Protein AF-A0AAE4FP72-F1 (afdb_monomer_lite)

Organism: Clostridium sporogenes (NCBI:txid1509)

pLDDT: mean 91.18, std 8.11, range [54.44, 98.19]

InterPro domains:
  IPR010178 Lipoprotein intramolecular transacylase Lit [PF07314] (13-96)

Structure (mmCIF, N/CA/C/O backbone):
data_AF-A0AAE4FP72-F1
#
_entry.id   AF-A0AAE4FP72-F1
#
loop_
_atom_site.group_PDB
_atom_site.id
_atom_site.type_symbol
_atom_site.label_atom_id
_atom_site.label_alt_id
_atom_site.label_comp_id
_atom_site.label_asym_id
_atom_site.label_entity_id
_atom_site.label_seq_id
_atom_site.pdbx_PDB_ins_code
_atom_site.Cartn_x
_atom_site.Cartn_y
_atom_site.Cartn_z
_atom_site.occupancy
_atom_site.B_iso_or_equiv
_atom_site.auth_seq_id
_atom_site.auth_comp_id
_atom_site.auth_asym_id
_atom_site.auth_atom_id
_atom_site.pdbx_PDB_model_num
ATOM 1 N N . MET A 1 1 ? -26.843 11.222 38.362 1.00 54.44 1 MET A N 1
ATOM 2 C CA . MET A 1 1 ? -26.658 11.979 37.100 1.00 54.44 1 MET A CA 1
ATOM 3 C C . MET A 1 1 ? -25.213 11.932 36.592 1.00 54.44 1 MET A C 1
ATOM 5 O O . MET A 1 1 ? -25.019 11.586 35.440 1.00 54.44 1 MET A O 1
ATOM 9 N N . ILE A 1 2 ? -24.204 12.176 37.439 1.00 55.84 2 ILE A N 1
ATOM 10 C CA . ILE A 1 2 ? -22.773 12.211 37.052 1.00 55.84 2 ILE A CA 1
ATOM 11 C C . ILE A 1 2 ? -22.247 10.871 36.486 1.00 55.84 2 ILE A C 1
ATOM 13 O O . ILE A 1 2 ? -21.525 10.868 35.495 1.00 55.84 2 ILE A O 1
ATOM 17 N N . LEU A 1 3 ? -22.652 9.730 37.058 1.00 60.34 3 LEU A N 1
ATOM 18 C CA . LEU A 1 3 ? -22.246 8.391 36.589 1.00 60.34 3 LEU A CA 1
ATOM 19 C C . LEU A 1 3 ? -22.720 8.076 35.158 1.00 60.34 3 LEU A C 1
ATOM 21 O O . LEU A 1 3 ? -21.946 7.562 34.359 1.00 60.34 3 LEU A O 1
ATOM 25 N N . LYS A 1 4 ? -23.946 8.486 34.806 1.00 62.75 4 LYS A N 1
ATOM 26 C CA . LYS A 1 4 ? -24.543 8.265 33.478 1.00 62.75 4 LYS A CA 1
ATOM 27 C C . LYS A 1 4 ? -23.802 9.022 32.366 1.00 62.75 4 LYS A C 1
ATOM 29 O O . LYS A 1 4 ? -23.675 8.523 31.255 1.00 62.75 4 LYS A O 1
ATOM 34 N N . A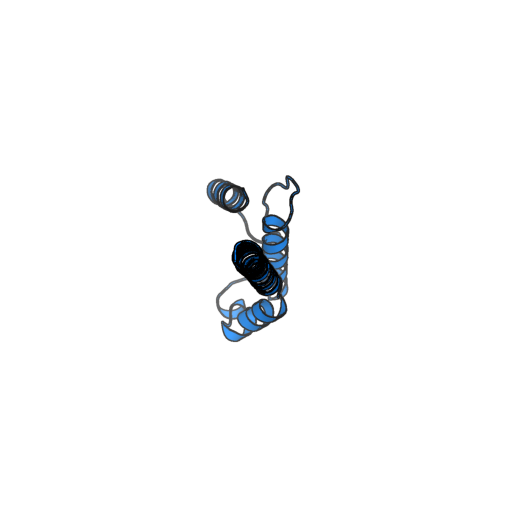SN A 1 5 ? -23.255 10.200 32.679 1.00 69.56 5 ASN A N 1
ATOM 35 C CA . ASN A 1 5 ? -22.430 10.959 31.734 1.00 69.56 5 ASN A CA 1
ATOM 36 C C . ASN A 1 5 ? -21.054 10.314 31.514 1.00 69.56 5 ASN A C 1
ATOM 38 O O . ASN A 1 5 ? -20.497 10.439 30.429 1.00 69.56 5 ASN A O 1
ATOM 42 N N . LYS A 1 6 ? -20.503 9.622 32.519 1.00 79.00 6 LYS A N 1
ATOM 43 C CA . LYS A 1 6 ? -19.220 8.919 32.393 1.00 79.00 6 LYS A C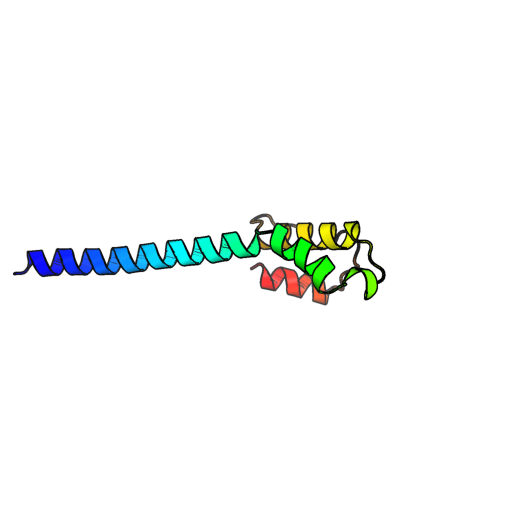A 1
ATOM 44 C C . LYS A 1 6 ? -19.341 7.693 31.487 1.00 79.00 6 LYS A C 1
ATOM 46 O O . LYS A 1 6 ? -18.486 7.506 30.631 1.00 79.00 6 LYS A O 1
ATOM 51 N N . GLU A 1 7 ? -20.399 6.902 31.654 1.00 85.69 7 GLU A N 1
ATOM 52 C CA . GLU A 1 7 ? -20.693 5.745 30.793 1.00 85.69 7 GLU A CA 1
ATOM 53 C C . GLU A 1 7 ? -20.885 6.178 29.334 1.00 85.69 7 GLU A C 1
ATOM 55 O O . GLU A 1 7 ? -20.212 5.662 28.449 1.00 85.69 7 GLU A O 1
ATOM 60 N N . PHE A 1 8 ? -21.660 7.241 29.099 1.00 90.50 8 PHE A N 1
ATOM 61 C CA . PHE A 1 8 ? -21.865 7.796 27.758 1.00 90.50 8 PHE A CA 1
ATOM 62 C C . PHE A 1 8 ? -20.564 8.252 27.065 1.00 90.50 8 PHE A C 1
ATOM 64 O O . PHE A 1 8 ? -20.373 8.015 25.873 1.00 90.50 8 PHE A O 1
ATOM 71 N N . LEU A 1 9 ? -19.642 8.890 27.796 1.00 92.88 9 LEU A N 1
ATOM 72 C CA . LEU A 1 9 ? -18.342 9.290 27.239 1.00 92.88 9 LEU A CA 1
ATOM 73 C C . LEU A 1 9 ? -17.452 8.083 26.909 1.00 92.88 9 LEU A C 1
ATOM 75 O O . LEU A 1 9 ? -16.728 8.116 25.912 1.00 92.88 9 LEU A O 1
ATOM 79 N N . ILE A 1 10 ? -17.510 7.026 27.723 1.00 94.62 10 ILE A N 1
ATOM 80 C CA . ILE A 1 10 ? -16.795 5.770 27.463 1.00 94.62 10 ILE A CA 1
ATOM 81 C C . ILE A 1 10 ? -17.346 5.106 26.197 1.00 94.62 10 ILE A C 1
ATOM 83 O O . ILE A 1 10 ? -16.553 4.687 25.356 1.00 94.62 10 ILE A O 1
ATOM 87 N N . ASP A 1 11 ? -18.667 5.080 26.015 1.00 94.94 11 ASP A N 1
ATOM 88 C CA . ASP A 1 11 ? -19.307 4.499 24.828 1.00 94.94 11 ASP A CA 1
ATOM 89 C C . ASP A 1 11 ? -18.918 5.237 23.538 1.00 94.94 11 ASP A C 1
ATOM 91 O O . ASP A 1 11 ? -18.620 4.604 22.519 1.00 94.94 11 ASP A O 1
ATOM 95 N N . ILE A 1 12 ? -18.855 6.575 23.573 1.00 96.19 12 ILE A N 1
ATOM 96 C CA . ILE A 1 12 ? -18.378 7.385 22.438 1.00 96.19 12 ILE A CA 1
ATOM 97 C C . ILE A 1 12 ? -16.919 7.054 22.121 1.00 96.19 12 ILE A C 1
ATOM 99 O O . ILE A 1 12 ? -16.577 6.805 20.963 1.00 96.19 12 ILE A O 1
ATOM 103 N N . LEU A 1 13 ? -16.057 7.032 23.139 1.00 96.44 13 LEU A N 1
ATOM 104 C CA . LEU A 1 13 ? -14.637 6.745 22.963 1.00 96.44 13 LEU A CA 1
ATOM 105 C C . LEU A 1 13 ? -14.421 5.332 22.401 1.00 96.44 13 LEU A C 1
ATOM 107 O O . LEU A 1 13 ? -13.652 5.156 21.455 1.00 96.44 13 LEU A O 1
ATOM 111 N N . LEU A 1 14 ? -15.153 4.344 22.920 1.00 96.88 14 LEU A N 1
ATOM 112 C CA . LEU A 1 14 ? -15.134 2.971 22.425 1.00 96.88 14 LEU A CA 1
ATOM 113 C C . LEU A 1 14 ? -15.593 2.896 20.964 1.00 96.88 14 LEU A C 1
ATOM 115 O O . LEU A 1 14 ? -14.936 2.245 20.153 1.00 96.88 14 LEU A O 1
ATOM 119 N N . SER A 1 15 ? -16.670 3.598 20.611 1.00 97.31 15 SER A N 1
ATOM 120 C CA . SER A 1 15 ? -17.198 3.639 19.242 1.00 97.31 15 SER A CA 1
ATOM 121 C C . SER A 1 15 ? -16.191 4.235 18.257 1.00 97.31 15 SER A C 1
ATOM 123 O O . SER A 1 15 ? -15.995 3.695 17.165 1.00 97.31 15 SER A O 1
ATOM 125 N N . ILE A 1 16 ? -15.500 5.312 18.647 1.00 97.75 16 ILE A N 1
ATOM 126 C CA . ILE A 1 16 ? -14.443 5.932 17.835 1.00 97.75 16 ILE A CA 1
ATOM 127 C C . ILE A 1 16 ? -13.280 4.955 17.639 1.00 97.75 16 ILE A C 1
ATOM 129 O O . ILE A 1 16 ? -12.833 4.760 16.506 1.00 97.75 16 ILE A O 1
ATOM 133 N N . ILE A 1 17 ? -12.804 4.311 18.708 1.00 97.94 17 ILE A N 1
ATOM 134 C CA . ILE A 1 17 ? -11.712 3.328 18.629 1.00 97.94 17 ILE A CA 1
ATOM 135 C C . ILE A 1 17 ? -12.103 2.176 17.703 1.00 97.94 17 ILE A C 1
ATOM 137 O O . ILE A 1 17 ? -11.352 1.830 16.793 1.00 97.94 17 ILE A O 1
ATOM 141 N N . LEU A 1 18 ? -13.296 1.617 17.895 1.00 97.94 18 LEU A N 1
ATOM 142 C CA . LEU A 1 18 ? -13.762 0.466 17.136 1.00 97.94 18 LEU A CA 1
ATOM 143 C C . LEU A 1 18 ? -13.939 0.801 15.648 1.00 97.94 18 LEU A C 1
ATOM 145 O O . LEU A 1 18 ? -13.526 0.024 14.788 1.00 97.94 18 LEU A O 1
ATOM 149 N N . THR A 1 19 ? -14.464 1.988 15.337 1.00 98.06 19 THR A N 1
ATOM 150 C CA . THR A 1 19 ? -14.588 2.475 13.954 1.00 98.06 19 THR A CA 1
ATOM 151 C C . THR A 1 19 ? -13.221 2.589 13.284 1.00 98.06 19 THR A C 1
ATOM 153 O O . THR A 1 19 ? -13.042 2.115 12.163 1.00 98.06 19 THR A O 1
ATOM 156 N N . ASN A 1 20 ? -12.230 3.155 13.979 1.00 97.88 20 ASN A N 1
ATOM 157 C CA . ASN A 1 20 ? -10.868 3.256 13.455 1.00 97.88 20 ASN A CA 1
ATOM 158 C C . ASN A 1 20 ? -10.233 1.875 13.243 1.00 97.88 20 ASN A C 1
ATOM 160 O O . ASN A 1 20 ? -9.576 1.659 12.226 1.00 97.88 20 ASN A O 1
ATOM 164 N N . ILE A 1 21 ? -10.466 0.920 14.149 1.00 98.19 21 ILE A N 1
ATOM 165 C CA . ILE A 1 21 ? -10.004 -0.464 13.981 1.00 98.19 21 ILE A CA 1
ATOM 166 C C . ILE A 1 21 ? -10.598 -1.072 12.711 1.00 98.19 21 ILE A C 1
ATOM 168 O O . ILE A 1 21 ? -9.849 -1.579 11.876 1.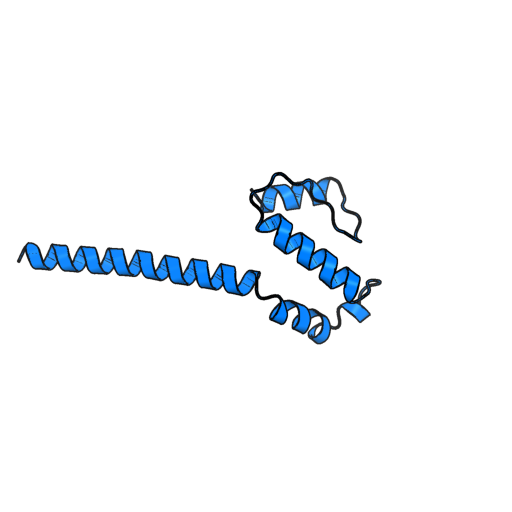00 98.19 21 ILE A O 1
ATOM 172 N N . PHE A 1 22 ? -11.918 -0.991 12.526 1.00 97.94 22 PHE A N 1
ATOM 173 C CA . PHE A 1 22 ? -12.566 -1.527 11.328 1.00 97.94 22 PHE A CA 1
ATOM 174 C C . PHE A 1 22 ? -12.077 -0.848 10.049 1.00 97.94 22 PHE A C 1
ATOM 176 O O . PHE A 1 22 ? -11.853 -1.529 9.049 1.00 97.94 22 PHE A O 1
ATOM 183 N N . LEU A 1 23 ? -11.845 0.464 10.087 1.00 97.56 23 LEU A N 1
ATOM 184 C CA . LEU A 1 23 ? -11.307 1.212 8.955 1.00 97.56 23 LEU A CA 1
ATOM 185 C C . LEU A 1 23 ? -9.891 0.740 8.591 1.00 97.56 23 LEU A C 1
ATOM 187 O O . LEU A 1 23 ? -9.635 0.397 7.438 1.00 97.56 23 LEU A O 1
ATOM 191 N N . ILE A 1 24 ? -8.991 0.634 9.574 1.00 95.94 24 ILE A N 1
ATOM 192 C CA . ILE A 1 24 ? -7.620 0.141 9.368 1.00 95.94 24 ILE A CA 1
ATOM 193 C C . ILE A 1 24 ? -7.634 -1.298 8.841 1.00 95.94 24 ILE A C 1
ATOM 195 O O . ILE A 1 24 ? -6.895 -1.619 7.908 1.00 95.94 24 ILE A O 1
ATOM 199 N N . VAL A 1 25 ? -8.470 -2.168 9.415 1.00 95.88 25 VAL A N 1
ATOM 200 C CA . VAL A 1 25 ? -8.604 -3.565 8.977 1.00 95.88 25 VAL A CA 1
ATOM 201 C C . VAL A 1 25 ? -9.121 -3.635 7.544 1.00 95.88 25 VAL A C 1
ATOM 203 O O . VAL A 1 25 ? -8.543 -4.363 6.742 1.00 95.88 25 VAL A O 1
ATOM 206 N N . SER A 1 26 ? -10.147 -2.858 7.195 1.00 95.88 26 SER A N 1
ATOM 207 C CA . SER A 1 26 ? -10.715 -2.820 5.844 1.00 95.88 26 SER A CA 1
ATOM 208 C C . SER A 1 26 ? -9.689 -2.371 4.800 1.00 95.88 26 SER A C 1
ATOM 210 O O . SER A 1 26 ? -9.516 -3.030 3.772 1.00 95.88 26 SER A O 1
ATOM 212 N N . ILE A 1 27 ? -8.933 -1.306 5.092 1.00 91.94 27 ILE A N 1
ATOM 213 C CA . ILE A 1 27 ? -7.870 -0.808 4.206 1.00 91.94 27 ILE A CA 1
ATOM 214 C C . ILE A 1 27 ? -6.786 -1.875 4.030 1.00 91.94 27 ILE A C 1
ATOM 216 O O . ILE A 1 27 ? -6.430 -2.217 2.901 1.00 91.94 27 ILE A O 1
ATOM 220 N N . LYS A 1 28 ? -6.289 -2.456 5.131 1.00 89.69 28 LYS A N 1
ATOM 221 C CA . LYS A 1 28 ? -5.260 -3.506 5.074 1.00 89.69 28 LYS A CA 1
ATOM 222 C C . LYS A 1 28 ? -5.744 -4.735 4.316 1.00 89.69 28 LYS A C 1
ATOM 224 O O . LYS A 1 28 ? -4.985 -5.268 3.509 1.00 89.69 28 LYS A O 1
ATOM 229 N N . LEU A 1 29 ? -6.981 -5.168 4.554 1.00 91.75 29 LEU A N 1
ATOM 230 C CA . LEU A 1 29 ? -7.587 -6.293 3.851 1.00 91.75 29 LEU A CA 1
ATOM 231 C C . LEU A 1 29 ? -7.626 -6.007 2.351 1.00 91.75 29 LEU A C 1
ATOM 233 O O . LEU A 1 29 ? -7.093 -6.797 1.582 1.00 91.75 29 LEU A O 1
ATOM 237 N N . THR A 1 30 ? -8.171 -4.856 1.954 1.00 89.50 30 THR A N 1
ATOM 238 C CA . THR A 1 30 ? -8.322 -4.459 0.547 1.00 89.50 30 THR A CA 1
ATOM 239 C C . THR A 1 30 ? -6.974 -4.390 -0.170 1.00 89.50 30 THR A C 1
ATOM 241 O O . THR A 1 30 ? -6.811 -5.005 -1.221 1.00 89.50 30 THR A O 1
ATOM 244 N N . LEU A 1 31 ? -5.972 -3.729 0.421 1.00 84.69 31 LEU A N 1
ATOM 245 C CA . LEU A 1 31 ? -4.635 -3.601 -0.176 1.00 84.69 31 LEU A CA 1
ATOM 246 C C . LEU A 1 31 ? -3.902 -4.943 -0.307 1.00 84.69 31 LEU A C 1
ATOM 248 O O . LEU A 1 31 ? -3.114 -5.134 -1.231 1.00 84.69 31 LEU A O 1
ATOM 252 N N . ASN A 1 32 ? -4.156 -5.885 0.604 1.00 86.12 32 ASN A N 1
ATOM 253 C CA . ASN A 1 32 ? -3.536 -7.211 0.575 1.00 86.12 32 ASN A CA 1
ATOM 254 C C . ASN A 1 32 ? -4.380 -8.252 -0.179 1.00 86.12 32 ASN A C 1
ATOM 256 O O . ASN A 1 32 ? -3.946 -9.400 -0.330 1.00 86.12 32 ASN A O 1
ATOM 260 N N . PHE A 1 33 ? -5.560 -7.884 -0.686 1.00 91.00 33 PHE A N 1
ATOM 261 C CA . PHE A 1 33 ? -6.468 -8.799 -1.369 1.00 91.00 33 PHE A CA 1
ATOM 262 C C . PHE A 1 33 ? -6.030 -9.051 -2.819 1.00 91.00 33 PHE A C 1
ATOM 264 O O . PHE A 1 33 ? -6.622 -8.574 -3.786 1.00 91.00 33 PHE A O 1
ATOM 271 N N . LYS A 1 34 ? -4.980 -9.868 -2.973 1.00 89.19 34 LYS A N 1
ATOM 272 C CA . LYS A 1 34 ? -4.347 -10.209 -4.264 1.00 89.19 34 LYS A CA 1
ATOM 273 C C . LYS A 1 34 ? -5.316 -10.734 -5.319 1.00 89.19 34 LYS A C 1
ATOM 275 O O . LYS A 1 34 ? -5.049 -10.596 -6.509 1.00 89.19 34 LYS A O 1
ATOM 280 N N . PHE A 1 35 ? -6.412 -11.359 -4.893 1.00 90.38 35 PHE A N 1
ATOM 281 C CA . PHE A 1 35 ? -7.420 -11.879 -5.806 1.00 90.38 35 PHE A CA 1
ATOM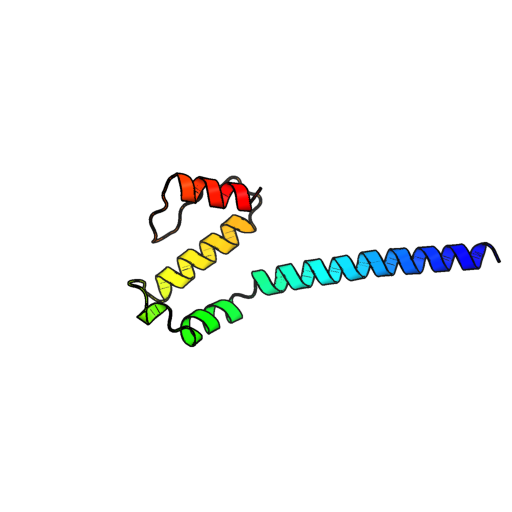 282 C C . PHE A 1 35 ? -8.021 -10.774 -6.680 1.00 90.38 35 PHE A C 1
ATOM 284 O O . PHE A 1 35 ? -8.076 -10.953 -7.896 1.00 90.38 35 PHE A O 1
ATOM 291 N N . LEU A 1 36 ? -8.394 -9.633 -6.084 1.00 91.12 36 LEU A N 1
ATOM 292 C CA . LEU A 1 36 ? -8.948 -8.494 -6.820 1.00 91.12 36 LEU A CA 1
ATOM 293 C C . LEU A 1 36 ? -7.952 -8.001 -7.872 1.00 91.12 36 LEU A C 1
ATOM 295 O O . LEU A 1 36 ? -8.291 -7.906 -9.044 1.00 91.12 36 L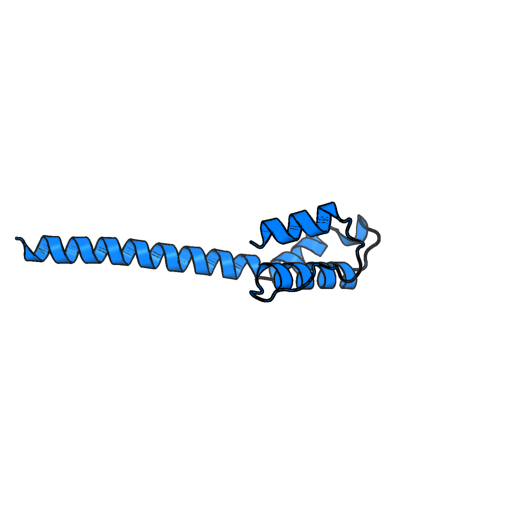EU A O 1
ATOM 299 N N . TYR A 1 37 ? -6.683 -7.855 -7.489 1.00 90.38 37 TYR A N 1
ATOM 300 C CA . TYR A 1 37 ? -5.635 -7.458 -8.425 1.00 90.38 37 TYR A CA 1
ATOM 301 C C . TYR A 1 37 ? -5.433 -8.466 -9.572 1.00 90.38 37 TYR A C 1
ATOM 303 O O . TYR A 1 37 ? -5.327 -8.090 -10.736 1.00 90.38 37 TYR A O 1
ATOM 311 N N . TYR A 1 38 ? -5.398 -9.772 -9.288 1.00 91.62 38 TYR A N 1
ATOM 312 C CA . TYR A 1 38 ? -5.246 -10.785 -10.343 1.00 91.62 38 TYR A CA 1
ATOM 313 C C . TYR A 1 38 ? -6.451 -10.855 -11.276 1.00 91.62 38 TYR A C 1
ATOM 315 O O . TYR A 1 38 ? -6.298 -11.242 -12.440 1.00 91.62 38 TYR A O 1
ATOM 323 N N . TRP A 1 39 ? -7.628 -10.502 -10.771 1.00 94.00 39 TRP A N 1
ATOM 324 C CA . TRP A 1 39 ? -8.816 -10.326 -11.585 1.00 94.00 39 TRP A CA 1
ATOM 325 C C . TRP A 1 39 ? -8.690 -9.084 -12.475 1.00 94.00 39 TRP A C 1
ATOM 327 O O . TRP A 1 39 ? -8.893 -9.201 -13.685 1.00 94.00 39 TRP A O 1
ATOM 337 N N . ASP A 1 40 ? -8.219 -7.960 -11.932 1.00 93.00 40 ASP A N 1
ATOM 338 C CA . ASP A 1 40 ? -8.003 -6.713 -12.676 1.00 93.00 40 ASP A CA 1
ATOM 339 C C . ASP A 1 40 ? -6.999 -6.867 -13.821 1.00 93.00 40 ASP A C 1
ATOM 341 O O . ASP A 1 40 ? -7.243 -6.342 -14.906 1.00 93.00 40 ASP A O 1
ATOM 345 N N . ILE A 1 41 ? -5.925 -7.655 -13.656 1.00 93.88 41 ILE A N 1
ATOM 346 C CA . ILE A 1 41 ? -4.978 -7.935 -14.757 1.00 93.88 41 ILE A CA 1
ATOM 347 C C . ILE A 1 41 ? -5.715 -8.454 -16.000 1.00 93.88 41 ILE A C 1
ATOM 349 O O . ILE A 1 41 ? -5.399 -8.066 -17.128 1.00 93.88 41 ILE A O 1
ATOM 353 N N . LYS A 1 42 ? -6.696 -9.343 -15.796 1.00 92.06 42 LYS A N 1
ATOM 354 C CA . LYS A 1 42 ? -7.498 -9.914 -16.882 1.00 92.06 42 LYS A CA 1
ATOM 355 C C . LYS A 1 42 ? -8.565 -8.933 -17.356 1.00 92.06 42 LYS A C 1
ATOM 357 O O . LYS A 1 42 ? -8.693 -8.736 -18.560 1.00 92.06 42 LYS A O 1
ATOM 362 N N . ASN A 1 43 ? -9.302 -8.328 -16.424 1.00 95.25 43 ASN A N 1
ATOM 363 C CA . ASN A 1 43 ? -10.419 -7.431 -16.722 1.00 95.25 43 ASN A CA 1
ATOM 364 C C . ASN A 1 43 ? -9.965 -6.191 -17.513 1.00 95.25 43 ASN A C 1
ATOM 366 O O . ASN A 1 43 ? -10.628 -5.776 -18.458 1.00 95.25 43 ASN A O 1
ATOM 370 N N . LEU A 1 44 ? -8.782 -5.663 -17.191 1.00 95.00 44 LEU A N 1
ATOM 371 C CA . LEU A 1 44 ? -8.161 -4.521 -17.868 1.00 95.00 44 LEU A CA 1
ATOM 372 C C . LEU A 1 44 ? -7.261 -4.929 -19.046 1.00 95.00 44 LEU A C 1
ATOM 374 O O . LEU A 1 44 ? -6.634 -4.074 -19.666 1.00 95.00 44 LEU A O 1
ATOM 378 N N . SER A 1 45 ? -7.174 -6.227 -19.366 1.00 93.94 45 SER A N 1
ATOM 379 C CA . SER A 1 45 ? -6.330 -6.761 -20.446 1.00 93.94 45 SER A CA 1
ATOM 380 C C . SER A 1 45 ? -4.866 -6.291 -20.391 1.00 93.94 45 SER A C 1
ATOM 382 O O . SER A 1 45 ? -4.247 -6.061 -21.428 1.00 93.94 45 SER A O 1
ATOM 384 N N . ILE A 1 46 ? -4.280 -6.177 -19.192 1.00 93.88 46 ILE A N 1
ATOM 385 C CA . ILE A 1 46 ? -2.944 -5.578 -18.996 1.00 93.88 46 ILE A CA 1
ATOM 386 C C . ILE A 1 46 ? -1.867 -6.314 -19.804 1.00 93.88 46 ILE A C 1
ATOM 388 O O . ILE A 1 46 ? -1.027 -5.680 -20.436 1.00 93.88 46 ILE A O 1
ATOM 392 N N . THR A 1 47 ? -1.926 -7.648 -19.861 1.00 93.19 47 THR A N 1
ATOM 393 C CA . THR A 1 47 ? -0.972 -8.471 -20.630 1.00 93.19 47 THR A CA 1
ATOM 394 C C . THR A 1 47 ? -1.028 -8.239 -22.143 1.00 93.19 47 THR A C 1
ATOM 396 O O . THR A 1 47 ? -0.142 -8.694 -22.847 1.00 93.19 47 THR A O 1
ATOM 399 N N . LYS A 1 48 ? -2.094 -7.623 -22.674 1.00 92.25 48 LYS A N 1
ATOM 400 C CA . LYS A 1 48 ? -2.208 -7.296 -24.108 1.00 92.25 48 LYS A CA 1
ATOM 401 C C . LYS A 1 48 ? -1.678 -5.901 -24.433 1.00 92.25 48 LYS A C 1
ATOM 403 O O . LYS A 1 48 ? -1.367 -5.630 -25.584 1.00 92.25 48 LYS A O 1
ATOM 408 N N . ASN A 1 49 ? -1.607 -5.036 -23.425 1.00 91.94 49 ASN A N 1
ATOM 409 C CA . ASN A 1 49 ? -1.236 -3.628 -23.562 1.00 91.94 49 ASN A CA 1
ATOM 410 C C . ASN A 1 49 ? 0.204 -3.359 -23.097 1.00 91.94 49 ASN A C 1
ATOM 412 O O . ASN A 1 49 ? 0.626 -2.209 -23.030 1.00 91.94 49 ASN A O 1
ATOM 416 N N . THR A 1 50 ? 0.931 -4.406 -22.709 1.00 90.44 50 THR A N 1
ATOM 417 C CA . THR A 1 50 ? 2.293 -4.337 -22.181 1.00 90.44 50 THR A CA 1
ATOM 418 C C . THR A 1 50 ? 3.108 -5.492 -22.745 1.00 90.44 50 THR A C 1
ATOM 420 O O . THR A 1 50 ? 2.550 -6.546 -23.043 1.00 90.44 50 THR A O 1
ATOM 423 N N . ASP A 1 51 ? 4.427 -5.326 -22.811 1.00 92.75 51 ASP A N 1
ATOM 424 C CA . ASP A 1 51 ? 5.357 -6.393 -23.207 1.00 92.75 51 ASP A CA 1
ATOM 425 C C . ASP A 1 51 ? 5.700 -7.344 -22.041 1.00 92.75 51 ASP A C 1
ATOM 427 O O . ASP A 1 51 ? 6.733 -8.009 -22.047 1.00 92.75 51 ASP A O 1
ATOM 431 N N . LEU A 1 52 ? 4.849 -7.398 -21.008 1.00 94.50 52 LEU A N 1
ATOM 432 C CA . LEU A 1 52 ? 5.069 -8.204 -19.810 1.00 94.50 52 LEU A CA 1
ATOM 433 C C . LEU A 1 52 ? 4.184 -9.448 -19.805 1.00 94.50 52 LEU A C 1
ATOM 435 O O . LEU A 1 52 ? 2.970 -9.402 -20.036 1.00 94.50 52 LEU A O 1
ATOM 439 N N . SER A 1 53 ? 4.770 -10.573 -19.414 1.00 95.00 53 SER A N 1
ATOM 440 C CA . SER A 1 53 ? 4.013 -11.782 -19.126 1.00 95.00 53 SER A CA 1
ATOM 441 C C . SER A 1 53 ? 3.134 -11.611 -17.881 1.00 95.00 53 SER A C 1
ATOM 443 O O . SER A 1 53 ? 3.418 -10.842 -16.958 1.00 95.00 53 SER A O 1
ATOM 445 N N . LEU A 1 54 ? 2.071 -12.421 -17.793 1.00 94.50 54 LEU A N 1
ATOM 446 C CA . LEU A 1 54 ? 1.218 -12.485 -16.600 1.00 94.50 54 LEU A CA 1
ATOM 447 C C . LEU A 1 54 ? 2.031 -12.761 -15.323 1.00 94.50 54 LEU A C 1
ATOM 449 O O . LEU A 1 54 ? 1.663 -12.301 -14.243 1.00 94.50 54 LEU A O 1
ATOM 453 N N . LYS A 1 55 ? 3.109 -13.543 -15.440 1.00 95.06 55 LYS A N 1
ATOM 454 C CA . LYS A 1 55 ? 3.989 -13.874 -14.321 1.00 95.06 55 LYS A CA 1
ATOM 455 C C . LYS A 1 55 ? 4.761 -12.639 -13.855 1.00 95.06 55 LYS A C 1
ATOM 457 O O . LYS A 1 55 ? 4.691 -12.318 -12.673 1.00 95.06 55 LYS A O 1
ATOM 462 N N . GLU A 1 56 ? 5.400 -11.920 -14.773 1.00 96.44 56 GLU A N 1
ATOM 463 C CA . GLU A 1 56 ? 6.176 -10.710 -14.470 1.00 96.44 56 GLU A CA 1
ATOM 464 C C . GLU A 1 56 ? 5.314 -9.619 -13.833 1.00 96.44 56 GLU A C 1
ATOM 466 O O . GLU A 1 56 ? 5.698 -9.044 -12.815 1.00 96.44 56 GLU A O 1
ATOM 471 N N . ILE A 1 57 ? 4.103 -9.390 -14.357 1.00 95.38 57 ILE A N 1
ATOM 472 C CA . ILE A 1 57 ? 3.147 -8.435 -13.772 1.00 95.38 57 ILE A CA 1
ATOM 473 C C . ILE A 1 57 ? 2.842 -8.805 -12.314 1.00 95.38 57 ILE A C 1
ATOM 475 O O . ILE A 1 57 ? 2.917 -7.962 -11.417 1.00 95.38 57 ILE A O 1
ATOM 479 N N . LYS A 1 58 ? 2.538 -10.082 -12.054 1.00 94.75 58 LYS A N 1
ATOM 480 C CA . LYS A 1 58 ? 2.239 -10.560 -10.698 1.00 94.75 58 LYS A CA 1
ATOM 481 C C . LYS A 1 58 ? 3.440 -10.459 -9.765 1.00 94.75 58 LYS A C 1
ATOM 483 O O . LYS A 1 58 ? 3.251 -10.133 -8.596 1.00 94.75 58 LYS A O 1
ATOM 488 N N . GLU A 1 59 ? 4.642 -10.761 -10.243 1.00 96.00 59 GLU A N 1
ATOM 489 C CA . GLU A 1 59 ? 5.873 -10.690 -9.451 1.00 96.00 59 GLU A CA 1
ATOM 490 C C . GLU A 1 59 ? 6.217 -9.248 -9.074 1.00 96.00 59 GLU A C 1
ATOM 492 O O . GLU A 1 59 ? 6.432 -8.980 -7.891 1.00 96.00 59 GLU A O 1
ATOM 497 N N . ASN A 1 60 ? 6.157 -8.313 -10.028 1.00 95.06 60 ASN A N 1
ATOM 498 C CA . ASN A 1 60 ? 6.351 -6.886 -9.759 1.00 95.06 60 ASN A CA 1
ATOM 499 C C . ASN A 1 60 ? 5.334 -6.353 -8.745 1.00 95.06 60 ASN A C 1
ATOM 501 O O . ASN A 1 60 ? 5.713 -5.689 -7.780 1.00 95.06 60 ASN A O 1
ATOM 505 N N . PHE A 1 61 ? 4.051 -6.689 -8.904 1.00 92.81 61 PHE A N 1
ATOM 506 C CA . PHE A 1 61 ? 3.023 -6.267 -7.952 1.00 92.81 61 PHE A CA 1
ATOM 507 C C . PHE A 1 61 ? 3.216 -6.879 -6.565 1.00 92.81 61 PHE A C 1
ATOM 509 O O . PHE A 1 61 ? 3.155 -6.175 -5.559 1.00 92.81 61 PHE A O 1
ATOM 516 N N . ASN A 1 62 ? 3.474 -8.188 -6.492 1.00 93.50 62 ASN A N 1
ATOM 517 C CA . ASN A 1 62 ? 3.726 -8.864 -5.222 1.00 93.50 62 ASN A CA 1
ATOM 518 C C . ASN A 1 62 ? 4.919 -8.237 -4.490 1.00 93.50 62 ASN A C 1
ATOM 520 O O . ASN A 1 62 ? 4.847 -8.050 -3.274 1.00 93.50 62 ASN A O 1
ATOM 524 N N . TYR A 1 63 ? 5.986 -7.900 -5.221 1.00 94.94 63 TYR A N 1
ATOM 525 C CA . TYR A 1 63 ? 7.131 -7.182 -4.674 1.00 94.94 63 TYR A CA 1
ATOM 526 C C . TYR A 1 63 ? 6.730 -5.799 -4.159 1.00 94.94 63 TYR A C 1
ATOM 528 O O . TYR A 1 63 ? 7.072 -5.459 -3.030 1.00 94.94 63 TYR A O 1
ATOM 536 N N . LEU A 1 64 ? 5.978 -5.020 -4.940 1.00 92.88 64 LEU A N 1
ATOM 537 C CA . LEU A 1 64 ? 5.572 -3.668 -4.557 1.00 92.88 64 LEU A CA 1
ATOM 538 C C . LEU A 1 64 ? 4.725 -3.669 -3.275 1.00 92.88 64 LEU A C 1
ATOM 540 O O . LEU A 1 64 ? 5.023 -2.931 -2.336 1.00 92.88 64 LEU A O 1
ATOM 544 N N . ILE A 1 65 ? 3.723 -4.550 -3.192 1.00 91.81 65 ILE A N 1
ATOM 545 C CA . ILE A 1 65 ? 2.899 -4.713 -1.984 1.00 91.81 65 ILE A CA 1
ATOM 546 C C . ILE A 1 65 ? 3.756 -5.155 -0.795 1.00 91.81 65 ILE A C 1
ATOM 548 O O . ILE A 1 65 ? 3.578 -4.644 0.312 1.00 91.81 65 ILE A O 1
ATOM 552 N N . TYR A 1 66 ? 4.708 -6.070 -0.999 1.00 92.31 66 TYR A N 1
ATOM 553 C CA . TYR A 1 66 ? 5.640 -6.469 0.054 1.00 92.31 66 TYR A CA 1
ATOM 554 C C . TYR A 1 66 ? 6.513 -5.298 0.519 1.00 92.31 66 TYR A C 1
ATOM 556 O O . TYR A 1 66 ? 6.654 -5.081 1.720 1.00 92.31 66 TYR A O 1
ATOM 564 N N . TYR A 1 67 ? 7.081 -4.535 -0.414 1.00 93.81 67 TYR A N 1
ATOM 565 C CA . TYR A 1 67 ? 7.957 -3.406 -0.129 1.00 93.81 67 TYR A CA 1
ATOM 566 C C . TYR A 1 67 ? 7.251 -2.348 0.723 1.00 93.81 67 TYR A C 1
ATOM 568 O O . TYR A 1 67 ? 7.797 -1.961 1.761 1.00 93.81 67 TYR A O 1
ATOM 576 N N . LEU A 1 68 ? 6.041 -1.946 0.316 1.00 89.94 68 LEU A N 1
ATOM 577 C CA . LEU A 1 68 ? 5.236 -0.916 0.978 1.00 89.94 68 LEU A CA 1
ATOM 578 C C . LEU A 1 68 ? 4.750 -1.349 2.369 1.00 89.94 68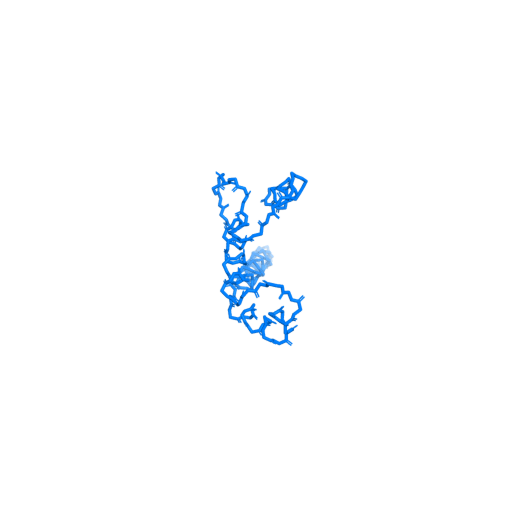 LEU A C 1
ATOM 580 O O . LEU A 1 68 ? 4.706 -0.533 3.280 1.00 89.94 68 LEU A O 1
ATOM 584 N N . ASN A 1 69 ? 4.428 -2.632 2.565 1.00 88.94 69 ASN A N 1
ATOM 585 C CA . ASN A 1 69 ? 3.944 -3.135 3.861 1.00 88.94 69 ASN A CA 1
ATOM 586 C C . ASN A 1 69 ? 5.063 -3.624 4.802 1.00 88.94 69 ASN A C 1
ATOM 588 O O . ASN A 1 69 ? 4.815 -3.934 5.970 1.00 88.94 69 ASN A O 1
ATOM 592 N N . SER A 1 70 ? 6.294 -3.755 4.309 1.00 89.25 70 SER A N 1
ATOM 593 C CA . SER A 1 70 ? 7.423 -4.251 5.095 1.00 89.25 70 SER A CA 1
ATOM 594 C C . SER A 1 70 ? 8.073 -3.129 5.898 1.00 89.25 70 SER A C 1
ATOM 596 O O . SER A 1 70 ? 8.517 -2.136 5.336 1.00 89.25 70 SER A O 1
ATOM 598 N N . HIS A 1 71 ? 8.275 -3.343 7.198 1.00 87.38 71 HIS A N 1
ATOM 599 C CA . HIS A 1 71 ? 9.024 -2.420 8.066 1.00 87.38 71 HIS A CA 1
ATOM 600 C C . HIS A 1 71 ? 10.550 -2.546 7.901 1.00 87.38 71 HIS A C 1
ATOM 602 O O . HIS A 1 71 ? 11.320 -1.919 8.623 1.00 87.38 71 HIS A O 1
ATOM 608 N N . LYS A 1 72 ? 11.016 -3.400 6.983 1.00 88.12 72 LYS A N 1
ATOM 609 C CA . LYS A 1 72 ? 12.444 -3.591 6.728 1.00 88.12 72 LYS A CA 1
ATOM 610 C C . LYS A 1 72 ? 12.983 -2.473 5.836 1.00 88.12 72 LYS A C 1
ATOM 612 O O . LYS A 1 72 ? 12.330 -2.077 4.865 1.00 88.12 72 LYS A O 1
ATOM 617 N N . ASN A 1 73 ? 14.223 -2.067 6.104 1.00 85.56 73 ASN A N 1
ATOM 618 C CA . ASN A 1 73 ? 15.016 -1.236 5.202 1.00 85.56 73 ASN A CA 1
ATOM 619 C C . ASN A 1 73 ? 15.522 -2.093 4.039 1.00 85.56 73 ASN A C 1
ATOM 621 O O . ASN A 1 73 ? 16.572 -2.724 4.118 1.00 85.56 73 ASN A O 1
ATOM 625 N N . ILE A 1 74 ? 14.720 -2.153 2.980 1.00 89.12 74 ILE A N 1
ATOM 626 C CA . ILE A 1 74 ? 15.020 -2.866 1.739 1.00 89.12 74 ILE A CA 1
ATOM 627 C C . ILE A 1 74 ? 15.279 -1.805 0.672 1.00 89.12 74 ILE A C 1
ATOM 629 O O . ILE A 1 74 ? 14.533 -0.828 0.593 1.00 89.12 74 ILE A O 1
ATOM 633 N N . THR A 1 75 ? 16.301 -1.987 -0.158 1.00 90.00 75 THR A N 1
ATOM 634 C CA . THR A 1 75 ? 16.477 -1.160 -1.357 1.00 90.00 75 THR A CA 1
ATOM 635 C C . THR A 1 75 ? 15.374 -1.492 -2.360 1.00 90.00 75 THR A C 1
ATOM 637 O O . THR A 1 75 ? 15.148 -2.665 -2.660 1.00 90.00 75 THR A O 1
ATOM 640 N N . PHE A 1 76 ? 14.669 -0.473 -2.855 1.00 94.81 76 PHE A N 1
ATOM 641 C CA . PHE A 1 76 ? 13.606 -0.664 -3.839 1.00 94.81 76 PHE A CA 1
ATOM 642 C C . PHE A 1 76 ? 14.189 -1.142 -5.176 1.00 94.81 76 PHE A C 1
ATOM 644 O O . PHE A 1 76 ? 15.074 -0.494 -5.731 1.00 94.81 76 PHE A O 1
ATOM 651 N N . CYS A 1 77 ? 13.698 -2.271 -5.683 1.00 94.50 77 CYS A N 1
ATOM 652 C CA . CYS A 1 77 ? 14.099 -2.856 -6.958 1.00 94.50 77 CYS A CA 1
ATOM 653 C C . CYS A 1 77 ? 12.993 -3.784 -7.476 1.00 94.50 77 CYS A C 1
ATOM 655 O O . CYS A 1 77 ? 12.689 -4.797 -6.843 1.00 94.50 77 CYS A O 1
ATOM 657 N N . LEU A 1 78 ? 12.382 -3.436 -8.610 1.00 95.31 78 LEU A N 1
ATOM 658 C CA . LEU A 1 78 ? 11.352 -4.267 -9.223 1.00 95.31 78 LEU A CA 1
ATOM 659 C C . LEU A 1 78 ? 11.987 -5.512 -9.880 1.00 95.31 78 LEU A C 1
ATOM 661 O O . LEU A 1 78 ? 13.032 -5.394 -10.514 1.00 95.31 78 LEU A O 1
ATOM 665 N N . PRO A 1 79 ? 11.366 -6.701 -9.761 1.00 95.94 79 PRO A N 1
ATOM 666 C CA . PRO A 1 79 ? 11.897 -7.949 -10.312 1.00 95.94 79 PRO A CA 1
ATOM 667 C C . PRO A 1 79 ? 12.200 -7.956 -11.817 1.00 95.94 79 PRO A C 1
ATOM 669 O O . PRO A 1 79 ? 13.184 -8.566 -12.223 1.00 95.94 79 PRO A O 1
ATOM 672 N N . SER A 1 80 ? 11.355 -7.336 -12.646 1.00 95.12 80 SER A N 1
ATOM 673 C CA . SER A 1 80 ? 11.493 -7.377 -14.118 1.00 95.12 80 SER A CA 1
ATOM 674 C C . SER A 1 80 ? 11.414 -6.010 -14.796 1.00 95.12 80 SER A C 1
ATOM 676 O O . SER A 1 80 ? 11.551 -5.922 -16.012 1.00 95.12 80 SER A O 1
ATOM 678 N N . LEU A 1 81 ? 11.225 -4.936 -14.028 1.00 93.12 81 LEU A N 1
ATOM 679 C CA . LEU A 1 81 ? 11.175 -3.572 -14.547 1.00 93.12 81 LEU A CA 1
ATOM 680 C C . LEU A 1 81 ? 12.366 -2.767 -14.037 1.00 93.12 81 LEU A C 1
ATOM 682 O O . LEU A 1 81 ? 12.677 -2.785 -12.848 1.00 93.12 81 LEU A O 1
ATOM 686 N N . ALA A 1 82 ? 13.011 -2.029 -14.939 1.00 92.62 82 ALA A N 1
ATOM 687 C CA . ALA A 1 82 ? 14.029 -1.067 -14.550 1.00 92.62 82 ALA A CA 1
ATOM 688 C C . ALA A 1 82 ? 13.383 0.112 -13.807 1.00 92.62 82 ALA A C 1
ATOM 690 O O . ALA A 1 82 ? 12.320 0.599 -14.195 1.00 92.62 82 ALA A O 1
ATOM 691 N N . SER A 1 83 ? 14.058 0.596 -12.768 1.00 92.81 83 SER A N 1
ATOM 692 C CA . SER A 1 83 ? 13.657 1.790 -12.024 1.00 92.81 83 SER A CA 1
ATOM 693 C C . SER A 1 83 ? 14.690 2.887 -12.240 1.00 92.81 83 SER A C 1
ATOM 695 O O . SER A 1 83 ? 15.888 2.632 -12.117 1.00 92.81 83 SER A O 1
ATOM 697 N N . SER A 1 84 ? 14.242 4.110 -12.530 1.00 95.06 84 SER A N 1
ATOM 698 C CA . SER A 1 84 ? 15.132 5.274 -12.495 1.00 95.06 84 SER A CA 1
ATOM 699 C C . SER A 1 84 ? 15.479 5.644 -11.049 1.00 95.06 84 SER A C 1
ATOM 701 O O . SER A 1 84 ? 14.818 5.201 -10.102 1.00 95.06 84 SER A O 1
ATOM 703 N N . ASN A 1 85 ? 16.490 6.495 -10.871 1.00 94.75 85 ASN A N 1
ATOM 704 C CA . ASN A 1 85 ? 16.872 6.998 -9.551 1.00 94.75 85 ASN A CA 1
ATOM 705 C C . ASN A 1 85 ? 15.709 7.742 -8.876 1.00 94.75 85 ASN A C 1
ATOM 707 O O . ASN A 1 85 ? 15.419 7.520 -7.702 1.00 94.75 85 ASN A O 1
ATOM 711 N N . GLU A 1 86 ? 15.000 8.572 -9.635 1.00 95.38 86 GLU A N 1
ATOM 712 C CA . GLU A 1 86 ? 13.835 9.336 -9.187 1.00 95.38 86 GLU A CA 1
ATOM 713 C C . GLU A 1 86 ? 12.680 8.404 -8.816 1.00 95.38 86 GLU A C 1
ATOM 715 O O . GLU A 1 86 ? 12.027 8.614 -7.797 1.00 95.38 86 GLU A O 1
ATOM 720 N N . GLY A 1 87 ? 12.462 7.336 -9.592 1.00 92.44 87 GLY A N 1
ATOM 721 C CA . GLY A 1 87 ? 11.460 6.318 -9.279 1.00 92.44 87 GLY A CA 1
ATOM 722 C C . GLY A 1 87 ? 11.755 5.612 -7.954 1.00 92.44 87 GLY A C 1
ATOM 723 O O . GLY A 1 87 ? 10.865 5.465 -7.120 1.00 92.44 87 GLY A O 1
ATOM 724 N N . ILE A 1 88 ? 13.014 5.231 -7.720 1.00 94.44 88 ILE A N 1
ATOM 725 C CA . ILE A 1 88 ? 13.450 4.623 -6.452 1.00 94.44 88 ILE A CA 1
ATOM 726 C C . ILE A 1 88 ? 13.193 5.570 -5.273 1.00 94.44 88 ILE A C 1
ATOM 728 O O . ILE A 1 88 ? 12.686 5.128 -4.240 1.00 94.44 88 ILE A O 1
ATOM 732 N N . ILE A 1 89 ? 13.521 6.858 -5.424 1.00 94.31 89 ILE A N 1
ATOM 733 C CA . ILE A 1 89 ? 13.283 7.879 -4.394 1.00 94.31 89 ILE A CA 1
ATOM 734 C C . ILE A 1 89 ? 11.780 8.031 -4.134 1.00 94.31 89 ILE A C 1
ATOM 736 O O . ILE A 1 89 ? 11.362 7.930 -2.985 1.00 94.31 89 ILE A O 1
ATOM 740 N N . HIS A 1 90 ? 10.959 8.151 -5.182 1.00 93.19 90 HIS A N 1
ATOM 741 C CA . HIS A 1 90 ? 9.506 8.274 -5.051 1.00 93.19 90 HIS A CA 1
ATOM 742 C C . HIS A 1 90 ? 8.892 7.121 -4.245 1.00 93.19 90 HIS A C 1
ATOM 744 O O . HIS A 1 90 ? 8.139 7.358 -3.302 1.00 93.19 90 HIS A O 1
ATOM 750 N N . PHE A 1 91 ? 9.236 5.867 -4.559 1.00 92.88 91 PHE A N 1
ATOM 751 C CA . PHE A 1 91 ? 8.700 4.721 -3.815 1.00 92.88 91 PHE A CA 1
ATOM 752 C C . PHE A 1 91 ? 9.205 4.656 -2.373 1.00 92.88 91 PHE A C 1
ATOM 754 O O . PHE A 1 91 ? 8.465 4.221 -1.489 1.00 92.88 91 PHE A O 1
ATOM 761 N N . LYS A 1 92 ? 10.440 5.099 -2.119 1.00 93.06 92 LYS A N 1
ATOM 762 C CA . LYS A 1 92 ? 10.974 5.214 -0.761 1.00 93.06 92 LYS A CA 1
ATOM 763 C C . LYS A 1 92 ? 10.211 6.260 0.052 1.00 93.06 92 LYS A C 1
ATOM 765 O O . LYS A 1 92 ? 9.925 5.999 1.215 1.00 93.06 92 LYS A O 1
ATOM 770 N N . ASP A 1 93 ? 9.865 7.390 -0.551 1.00 92.00 93 ASP A N 1
ATOM 771 C CA . ASP A 1 93 ? 9.113 8.456 0.113 1.00 92.00 93 ASP A CA 1
ATOM 772 C C . ASP A 1 93 ? 7.665 8.041 0.378 1.00 92.00 93 ASP A C 1
ATOM 774 O O . ASP A 1 93 ? 7.163 8.279 1.463 1.00 92.00 93 ASP A O 1
ATOM 778 N N . VAL A 1 94 ? 7.012 7.336 -0.553 1.00 89.81 94 VAL A N 1
ATOM 779 C CA . VAL A 1 94 ? 5.648 6.801 -0.349 1.00 89.81 94 VAL A CA 1
ATOM 780 C C . VAL A 1 94 ? 5.583 5.792 0.804 1.00 89.81 94 VAL A C 1
ATOM 782 O O . VAL A 1 94 ? 4.534 5.614 1.421 1.00 89.81 94 VAL A O 1
ATOM 785 N N . LYS A 1 95 ? 6.688 5.094 1.076 1.00 88.38 95 LYS A N 1
ATOM 786 C CA . LYS A 1 95 ? 6.772 4.109 2.154 1.00 88.38 95 LYS A CA 1
ATOM 787 C C . LYS A 1 95 ? 6.957 4.738 3.545 1.00 88.38 95 LYS A C 1
ATOM 789 O O . LYS A 1 95 ? 6.553 4.102 4.520 1.00 88.38 95 LYS A O 1
ATOM 794 N N . ASN A 1 96 ? 7.617 5.895 3.638 1.00 79.31 96 ASN A N 1
ATOM 795 C CA . ASN A 1 96 ? 7.992 6.546 4.903 1.00 79.31 96 ASN A CA 1
ATOM 796 C C . ASN A 1 96 ? 6.951 7.575 5.348 1.00 79.31 96 ASN A C 1
ATOM 798 O O . ASN A 1 96 ? 6.816 7.734 6.581 1.00 79.31 96 ASN A O 1
#

Sequence (96 aa):
MILKNKEFLIDILLSIILTNIFLIVSIKLTLNFKFLYYWDIKNLSITKNTDLSLKEIKENFNYLIYYLNSHKNITFCLPSLASSNEGIIHFKDVKN

Radius of gyration: 20.67 Å; chains: 1; bounding box: 44×26×61 Å

Foldseek 3Di:
DVVVVVVVVVVVVVVVVVVVVVVVVVVVCVLPVVVVVLVCCVVVVVVVVDVDDSVLVSQQSVLLSCLLPDPDPDQDDGPPDDADPVRSVVSVVSSD

Secondary structure (DSSP, 8-state):
-HHHHHHHHHHHHHHHHHHHHHHHHHHHHHHH-HHHHHHHHHHTTGGGSSS--HHHHHHHHHHHHHHHH--S------SSS---HHHHHHHHHHH-